Protein AF-A0A7Y0AMF7-F1 (afdb_monomer_lite)

Radius of gyration: 11.39 Å; chains: 1; bounding box: 26×23×25 Å

Structure (mmCIF, N/CA/C/O backbone):
data_AF-A0A7Y0AMF7-F1
#
_entry.id   AF-A0A7Y0AMF7-F1
#
loop_
_atom_site.group_PDB
_atom_site.id
_atom_site.type_symbol
_atom_site.label_atom_id
_atom_site.label_alt_id
_atom_site.label_comp_id
_atom_site.label_asym_id
_atom_site.label_entity_id
_atom_site.label_seq_id
_atom_site.pdbx_PDB_ins_code
_atom_site.Cartn_x
_atom_site.Cartn_y
_atom_site.Cartn_z
_atom_site.occupancy
_atom_site.B_iso_or_equiv
_atom_site.auth_seq_id
_atom_site.auth_comp_id
_atom_site.auth_asym_id
_atom_site.auth_atom_id
_atom_site.pdbx_PDB_model_num
ATOM 1 N N . MET A 1 1 ? 9.911 -0.116 3.073 1.00 55.91 1 MET A N 1
ATOM 2 C CA . MET A 1 1 ? 9.246 0.940 3.869 1.00 55.91 1 MET A CA 1
ATOM 3 C C . MET A 1 1 ? 7.847 0.452 4.222 1.00 55.91 1 MET A C 1
ATOM 5 O O . MET A 1 1 ? 7.254 -0.236 3.395 1.00 55.91 1 MET A O 1
ATOM 9 N N . ILE A 1 2 ? 7.379 0.703 5.444 1.00 67.81 2 ILE A N 1
ATOM 10 C CA . ILE A 1 2 ? 6.008 0.400 5.878 1.00 67.81 2 ILE A CA 1
ATOM 11 C C . ILE A 1 2 ? 5.381 1.750 6.216 1.00 67.81 2 ILE A C 1
ATOM 13 O O . ILE A 1 2 ? 5.948 2.480 7.025 1.00 67.81 2 ILE A O 1
ATOM 17 N N . TRP A 1 3 ? 4.273 2.089 5.565 1.00 75.81 3 TRP A N 1
ATOM 18 C CA . TRP A 1 3 ? 3.431 3.213 5.972 1.00 75.81 3 TRP A CA 1
ATOM 19 C C . TRP A 1 3 ? 2.266 2.663 6.781 1.00 75.81 3 TRP A C 1
ATOM 21 O O . TRP A 1 3 ? 1.676 1.662 6.381 1.00 75.81 3 TRP A O 1
ATOM 31 N N . GLU A 1 4 ? 1.944 3.301 7.898 1.00 79.94 4 GLU A N 1
ATOM 32 C CA . GLU A 1 4 ? 0.903 2.870 8.831 1.00 79.94 4 GLU A CA 1
ATOM 33 C C . GLU A 1 4 ? -0.194 3.931 8.962 1.00 79.94 4 GLU A C 1
ATOM 35 O O . GLU A 1 4 ? 0.052 5.126 8.794 1.00 79.94 4 GLU A O 1
ATOM 40 N N . GLY A 1 5 ? -1.414 3.487 9.244 1.00 81.00 5 GLY A N 1
ATOM 41 C CA . GLY A 1 5 ? -2.574 4.342 9.458 1.00 81.00 5 GLY A CA 1
ATOM 42 C C . GLY A 1 5 ? -3.741 3.564 10.053 1.00 81.00 5 GLY A C 1
ATOM 43 O O . GLY A 1 5 ? -3.590 2.410 10.458 1.00 81.00 5 GLY A O 1
ATOM 44 N N . THR A 1 6 ? -4.916 4.184 10.093 1.00 79.56 6 THR A N 1
ATOM 45 C CA . THR A 1 6 ? -6.157 3.541 10.534 1.00 79.56 6 THR A CA 1
ATOM 46 C C . THR A 1 6 ? -7.294 3.807 9.553 1.00 79.56 6 THR A C 1
ATOM 48 O O . THR A 1 6 ? -7.376 4.880 8.958 1.00 79.56 6 THR A O 1
ATOM 51 N N . ILE A 1 7 ? -8.168 2.817 9.380 1.00 80.12 7 ILE A N 1
ATOM 52 C CA . ILE A 1 7 ? -9.423 2.914 8.625 1.00 80.12 7 ILE A CA 1
ATOM 53 C C . ILE A 1 7 ? -10.530 2.275 9.462 1.00 80.12 7 ILE A C 1
ATOM 55 O O . ILE A 1 7 ? -10.385 1.128 9.876 1.00 80.12 7 ILE A O 1
ATOM 59 N N . ASP A 1 8 ? -11.600 3.013 9.759 1.00 86.06 8 ASP A N 1
ATOM 60 C CA . ASP A 1 8 ? -12.690 2.557 10.640 1.00 86.06 8 ASP A CA 1
ATOM 61 C C . ASP A 1 8 ? -12.176 1.918 11.952 1.00 86.06 8 ASP A C 1
ATOM 63 O O . ASP A 1 8 ? -12.545 0.794 12.297 1.00 86.06 8 ASP A O 1
ATOM 67 N N . ASP A 1 9 ? -11.240 2.593 12.632 1.00 84.94 9 ASP A N 1
ATOM 68 C CA . ASP A 1 9 ? -10.539 2.129 13.848 1.00 84.94 9 ASP A CA 1
ATOM 69 C C . ASP A 1 9 ? -9.706 0.840 13.704 1.00 84.94 9 ASP A C 1
ATOM 71 O O . ASP A 1 9 ? -9.153 0.331 14.681 1.00 84.94 9 ASP A O 1
ATOM 75 N N . LYS A 1 10 ? -9.547 0.313 12.488 1.00 80.69 10 LYS A N 1
ATOM 76 C CA . LYS A 1 10 ? -8.692 -0.845 12.206 1.00 80.69 10 LYS A CA 1
ATOM 77 C C . LYS A 1 10 ? -7.308 -0.388 11.764 1.00 80.69 10 LYS A C 1
ATOM 79 O O . LYS A 1 10 ? -7.211 0.548 10.967 1.00 80.69 10 LYS A O 1
ATOM 84 N N . PRO A 1 11 ? -6.232 -1.063 12.205 1.00 85.00 11 PRO A N 1
ATOM 85 C CA . PRO A 1 11 ? -4.894 -0.761 11.727 1.00 85.00 11 PRO A CA 1
ATOM 86 C C . PRO A 1 11 ? -4.799 -1.061 10.231 1.00 85.00 11 PRO A C 1
ATOM 88 O O . PRO A 1 11 ? -5.270 -2.093 9.748 1.00 85.00 11 PRO A O 1
ATOM 91 N N . MET A 1 12 ? -4.167 -0.151 9.507 1.00 86.19 12 MET A N 1
ATOM 92 C CA . MET A 1 12 ? -3.876 -0.253 8.089 1.00 86.19 12 MET A CA 1
ATOM 93 C C . MET A 1 12 ? -2.370 -0.121 7.893 1.00 86.19 12 MET A C 1
ATOM 95 O O . MET A 1 12 ? -1.738 0.742 8.502 1.00 86.19 12 MET A O 1
ATOM 99 N N . TYR A 1 13 ? -1.795 -0.925 7.005 1.00 86.81 13 TYR A N 1
ATOM 100 C CA . TYR A 1 13 ? -0.422 -0.715 6.567 1.00 86.81 13 TYR A CA 1
ATOM 101 C C . TYR A 1 13 ? -0.237 -0.955 5.070 1.00 86.81 13 TYR A C 1
ATOM 103 O O . TYR A 1 13 ? -0.759 -1.912 4.487 1.00 86.81 13 TYR A O 1
ATOM 111 N N . ILE A 1 14 ? 0.550 -0.074 4.452 1.00 85.56 14 ILE A N 1
ATOM 112 C CA . ILE A 1 14 ? 0.984 -0.162 3.060 1.00 85.56 14 ILE A CA 1
ATOM 113 C C . ILE A 1 14 ? 2.439 -0.615 3.042 1.00 85.56 14 ILE A C 1
ATOM 115 O O . ILE A 1 14 ? 3.303 -0.045 3.714 1.00 85.56 14 ILE A O 1
ATOM 119 N N . ARG A 1 15 ? 2.721 -1.647 2.251 1.00 85.31 15 ARG A N 1
ATOM 120 C CA . ARG A 1 15 ? 4.052 -2.234 2.119 1.00 85.31 15 ARG A CA 1
ATOM 121 C C . ARG A 1 15 ? 4.428 -2.356 0.655 1.00 85.31 15 ARG A C 1
ATOM 123 O O . ARG A 1 15 ? 3.681 -2.947 -0.116 1.00 85.31 15 ARG A O 1
ATOM 130 N N . TYR A 1 16 ? 5.622 -1.886 0.310 1.00 83.94 16 TYR A N 1
ATOM 131 C CA . TYR A 1 16 ? 6.249 -2.179 -0.976 1.00 83.94 16 TYR A CA 1
ATOM 132 C C . TYR A 1 16 ? 7.433 -3.127 -0.783 1.00 83.94 16 TYR A C 1
ATOM 134 O O . TYR A 1 16 ? 8.345 -2.808 -0.014 1.00 83.94 16 TYR A O 1
ATOM 142 N N . ARG A 1 17 ? 7.393 -4.300 -1.427 1.00 85.62 17 ARG A N 1
ATOM 143 C CA . ARG A 1 17 ? 8.442 -5.335 -1.390 1.00 85.62 17 ARG A CA 1
ATOM 144 C C . ARG A 1 17 ? 8.420 -6.167 -2.663 1.00 85.62 17 ARG A C 1
ATOM 146 O O . ARG A 1 17 ? 7.354 -6.578 -3.103 1.00 85.62 17 ARG A O 1
ATOM 153 N N . TRP A 1 18 ? 9.599 -6.439 -3.216 1.00 86.38 18 TRP A N 1
ATOM 154 C CA . TRP A 1 18 ? 9.785 -7.334 -4.370 1.00 86.38 18 TRP A CA 1
ATOM 155 C C . TRP A 1 18 ? 8.941 -6.961 -5.599 1.00 86.38 18 TRP A C 1
ATOM 157 O O . TRP A 1 18 ? 8.470 -7.830 -6.327 1.00 86.38 18 TRP A O 1
ATOM 167 N N . GLY A 1 19 ? 8.704 -5.664 -5.809 1.00 84.88 19 GLY A N 1
ATOM 168 C CA . GLY A 1 19 ? 7.869 -5.166 -6.899 1.00 84.88 19 GLY A CA 1
ATOM 169 C C . GLY A 1 19 ? 6.372 -5.140 -6.591 1.00 84.88 19 GLY A C 1
ATOM 170 O O . GLY A 1 19 ? 5.595 -4.647 -7.407 1.00 84.88 19 GLY A O 1
ATOM 171 N N . PHE A 1 20 ? 5.959 -5.618 -5.417 1.00 86.81 20 PHE A N 1
ATOM 172 C CA . PHE A 1 20 ? 4.563 -5.680 -5.002 1.00 86.81 20 PHE A CA 1
ATOM 173 C C . PHE A 1 20 ? 4.205 -4.569 -4.025 1.00 86.81 20 PHE A C 1
ATOM 175 O O . PHE A 1 20 ? 4.868 -4.393 -2.999 1.00 86.81 20 PHE A O 1
ATOM 182 N N . LEU A 1 21 ? 3.106 -3.875 -4.313 1.00 87.06 21 LEU A N 1
ATOM 183 C CA . LEU A 1 21 ? 2.418 -2.990 -3.385 1.00 87.06 21 LEU A CA 1
ATOM 184 C C . LEU A 1 21 ? 1.293 -3.771 -2.705 1.00 87.06 21 LEU A C 1
ATOM 186 O O . LEU A 1 21 ? 0.411 -4.325 -3.359 1.00 87.06 21 LEU A O 1
ATOM 190 N N . SER A 1 22 ? 1.338 -3.829 -1.380 1.00 88.12 22 SER A N 1
ATOM 191 C CA . SER A 1 22 ? 0.332 -4.500 -0.560 1.00 88.12 22 SER A CA 1
ATOM 192 C C . SER A 1 22 ? -0.346 -3.497 0.357 1.00 88.12 22 SER A C 1
ATOM 194 O O . SER A 1 22 ? 0.342 -2.759 1.063 1.00 88.12 22 SER A O 1
ATOM 196 N N . LEU A 1 23 ? -1.676 -3.521 0.384 1.00 87.75 23 LEU A N 1
ATOM 197 C CA . LEU A 1 23 ? -2.496 -2.821 1.368 1.00 87.75 23 LEU A CA 1
ATOM 198 C C . LEU A 1 23 ? -3.117 -3.869 2.284 1.00 87.75 23 LEU A C 1
ATOM 200 O O . LEU A 1 23 ? -3.794 -4.789 1.818 1.00 87.75 23 LEU A O 1
ATOM 204 N N . ASN A 1 24 ? -2.887 -3.720 3.581 1.00 88.69 24 ASN A N 1
ATOM 205 C CA . ASN A 1 24 ? -3.416 -4.622 4.590 1.00 88.69 24 ASN A CA 1
ATOM 206 C C . ASN A 1 24 ? -4.268 -3.837 5.577 1.00 88.69 24 ASN A C 1
ATOM 208 O O . ASN A 1 24 ? -3.898 -2.726 5.959 1.00 88.69 24 ASN A O 1
ATOM 212 N N . ILE A 1 25 ? -5.383 -4.430 5.989 1.00 88.19 25 ILE A N 1
ATOM 213 C CA . ILE A 1 25 ? -6.283 -3.901 7.012 1.00 88.19 25 ILE A CA 1
ATOM 214 C C . ILE A 1 25 ? -6.502 -5.019 8.026 1.00 88.19 25 ILE A C 1
ATOM 216 O O . ILE A 1 25 ? -6.934 -6.105 7.643 1.00 88.19 25 ILE A O 1
ATOM 220 N N . ASN A 1 26 ? -6.222 -4.762 9.306 1.00 89.44 26 ASN A N 1
ATOM 221 C CA . ASN A 1 26 ? -6.344 -5.755 10.379 1.00 89.44 26 ASN A CA 1
ATOM 222 C C . ASN A 1 26 ? -5.628 -7.080 10.042 1.00 89.44 26 ASN A C 1
ATOM 224 O O . ASN A 1 26 ? -6.226 -8.154 10.092 1.00 89.44 26 ASN A O 1
ATOM 228 N N . ASP A 1 27 ? -4.376 -6.966 9.595 1.00 85.19 27 ASP A N 1
ATOM 229 C CA . ASP A 1 27 ? -3.498 -8.058 9.150 1.00 85.19 27 ASP A CA 1
ATOM 230 C C . ASP A 1 27 ? -3.974 -8.879 7.935 1.00 85.19 27 ASP A C 1
ATOM 232 O O . ASP A 1 27 ? -3.282 -9.796 7.486 1.00 85.19 27 ASP A O 1
ATOM 236 N N . ALA A 1 28 ? -5.114 -8.526 7.338 1.00 85.88 28 ALA A N 1
ATOM 237 C CA . ALA A 1 28 ? -5.603 -9.130 6.108 1.00 85.88 28 ALA A CA 1
ATOM 238 C C . ALA A 1 28 ? -5.180 -8.299 4.891 1.00 85.88 28 ALA A C 1
ATOM 240 O O . ALA A 1 28 ? -5.469 -7.102 4.806 1.00 85.88 28 ALA A O 1
ATOM 241 N N . ALA A 1 29 ? -4.535 -8.943 3.916 1.00 84.25 29 ALA A N 1
ATOM 242 C CA . ALA A 1 29 ? -4.234 -8.321 2.632 1.00 84.25 29 ALA A CA 1
ATOM 243 C C . ALA A 1 29 ? -5.537 -8.089 1.857 1.00 84.25 29 ALA A C 1
ATOM 245 O O . ALA A 1 29 ? -6.181 -9.034 1.406 1.00 84.25 29 ALA A O 1
ATOM 246 N N . VAL A 1 30 ? -5.920 -6.822 1.698 1.00 88.81 30 VAL A N 1
ATOM 247 C CA . VAL A 1 30 ? -7.098 -6.428 0.907 1.00 88.81 30 VAL A CA 1
ATOM 248 C C . VAL A 1 30 ? -6.726 -6.086 -0.535 1.00 88.81 30 VAL A C 1
ATOM 250 O O . VAL A 1 30 ? -7.573 -6.141 -1.424 1.00 88.81 30 VAL A O 1
ATOM 253 N N . ARG A 1 31 ? -5.448 -5.772 -0.783 1.00 87.38 31 ARG A N 1
ATOM 254 C CA . ARG A 1 31 ? -4.858 -5.639 -2.120 1.00 87.38 31 ARG A CA 1
ATOM 255 C C . ARG A 1 31 ? -3.421 -6.132 -2.122 1.00 87.38 31 ARG A C 1
ATOM 257 O O . ARG A 1 31 ? -2.675 -5.894 -1.171 1.00 87.38 31 ARG A O 1
ATOM 264 N N . HIS A 1 32 ? -3.036 -6.749 -3.230 1.00 88.31 32 HIS A N 1
ATOM 265 C CA . HIS A 1 32 ? -1.675 -7.181 -3.497 1.00 88.31 32 HIS A CA 1
ATOM 266 C C . HIS A 1 32 ? -1.438 -7.138 -5.006 1.00 88.31 32 HIS A C 1
ATOM 268 O O . HIS A 1 32 ? -1.947 -7.984 -5.734 1.00 88.31 32 HIS A O 1
ATOM 274 N N . GLU A 1 33 ? -0.713 -6.125 -5.469 1.00 87.56 33 GLU A N 1
ATOM 275 C CA . GLU A 1 33 ? -0.550 -5.837 -6.895 1.00 87.56 33 GLU A CA 1
ATOM 276 C C . GLU A 1 33 ? 0.925 -5.664 -7.233 1.00 87.56 33 GLU A C 1
ATOM 278 O O . GLU A 1 33 ? 1.686 -5.049 -6.478 1.00 87.56 33 GLU A O 1
ATOM 283 N N . ARG A 1 34 ? 1.338 -6.194 -8.385 1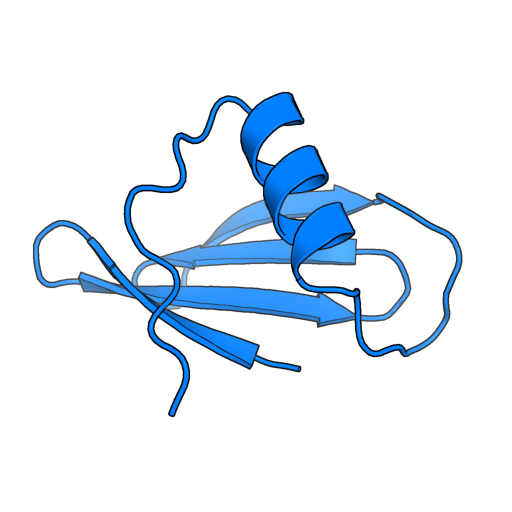.00 87.00 34 ARG A N 1
ATOM 284 C CA . ARG A 1 34 ? 2.697 -6.011 -8.891 1.00 87.00 34 ARG A CA 1
ATOM 285 C C . ARG A 1 34 ? 2.765 -4.695 -9.656 1.00 87.00 34 ARG A C 1
ATOM 287 O O . ARG A 1 34 ? 2.177 -4.576 -10.723 1.00 87.00 34 ARG A O 1
ATOM 294 N N . ILE A 1 35 ? 3.501 -3.729 -9.118 1.00 83.69 35 ILE A N 1
ATOM 295 C CA . ILE A 1 35 ? 3.632 -2.382 -9.698 1.00 83.69 35 ILE A CA 1
ATOM 296 C C . ILE A 1 35 ? 5.050 -2.084 -10.205 1.00 83.69 35 ILE A C 1
ATOM 298 O O . ILE A 1 35 ? 5.314 -0.995 -10.700 1.00 83.69 35 ILE A O 1
ATOM 302 N N . GLY A 1 36 ? 5.983 -3.030 -10.080 1.00 79.62 36 GLY A N 1
ATOM 303 C CA . GLY A 1 36 ? 7.321 -2.892 -10.642 1.00 79.62 36 GLY A CA 1
ATOM 304 C C . GLY A 1 36 ? 8.172 -4.148 -10.496 1.00 79.62 36 GLY A C 1
ATOM 305 O O . GLY A 1 36 ? 7.711 -5.192 -10.031 1.00 79.62 36 GLY A O 1
ATOM 306 N N . ASP A 1 37 ? 9.443 -4.014 -10.866 1.00 78.06 37 ASP A N 1
ATOM 307 C CA . ASP A 1 37 ? 10.409 -5.118 -10.905 1.00 78.06 37 ASP A CA 1
ATOM 308 C C . ASP A 1 37 ? 11.478 -5.020 -9.803 1.00 78.06 37 ASP A C 1
ATOM 310 O O . ASP A 1 37 ? 12.392 -5.840 -9.734 1.00 78.06 37 ASP A O 1
ATOM 314 N N . ASN A 1 38 ? 11.373 -4.024 -8.916 1.00 68.44 38 ASN A N 1
ATOM 315 C CA . ASN A 1 38 ? 12.379 -3.777 -7.888 1.00 68.44 38 ASN A CA 1
ATOM 316 C C . ASN A 1 38 ? 12.331 -4.836 -6.781 1.00 68.44 38 ASN A C 1
ATOM 318 O O . ASN A 1 38 ? 11.380 -4.920 -6.005 1.00 68.44 38 ASN A O 1
ATOM 322 N N . LEU A 1 39 ? 13.415 -5.605 -6.675 1.00 59.03 39 LEU A N 1
ATOM 323 C CA . LEU A 1 39 ? 13.570 -6.747 -5.771 1.00 59.03 39 LEU A CA 1
ATOM 324 C C . LEU A 1 39 ? 13.710 -6.389 -4.285 1.00 59.03 39 LEU A C 1
ATOM 326 O O . LEU A 1 39 ? 13.764 -7.298 -3.478 1.00 59.03 39 LEU A O 1
ATOM 330 N N . ASP A 1 40 ? 13.779 -5.109 -3.920 1.00 62.91 40 ASP A N 1
ATOM 331 C CA . ASP A 1 40 ? 13.493 -4.539 -2.595 1.00 62.91 40 ASP A CA 1
ATOM 332 C C . ASP A 1 40 ? 13.870 -3.056 -2.644 1.00 62.91 40 ASP A C 1
ATOM 334 O O . ASP A 1 40 ? 15.008 -2.708 -2.952 1.00 62.91 40 ASP A O 1
ATOM 338 N N . GLY A 1 41 ? 12.916 -2.160 -2.390 1.00 64.19 41 GLY A N 1
ATOM 339 C CA . GLY A 1 41 ? 13.145 -0.732 -2.585 1.00 64.19 41 GLY A CA 1
ATOM 340 C C . GLY A 1 41 ? 12.292 0.151 -1.691 1.00 64.19 41 GLY A C 1
ATOM 341 O O . GLY A 1 41 ? 11.248 -0.251 -1.173 1.00 64.19 41 GLY A O 1
ATOM 342 N N . VAL A 1 42 ? 12.757 1.381 -1.507 1.00 69.06 42 VAL A N 1
ATOM 343 C CA . VAL A 1 42 ? 11.904 2.480 -1.061 1.00 69.06 42 VAL A CA 1
ATOM 344 C C . VAL A 1 42 ? 11.131 2.937 -2.290 1.00 69.06 42 VAL A C 1
ATOM 346 O O . VAL A 1 42 ? 11.740 3.407 -3.245 1.00 69.06 42 VAL A O 1
ATOM 349 N N . LEU A 1 43 ? 9.811 2.761 -2.281 1.00 74.31 43 LEU A N 1
ATOM 350 C CA . LEU A 1 43 ? 8.957 3.404 -3.272 1.00 74.31 43 LEU A CA 1
ATOM 351 C C . LEU A 1 43 ? 8.853 4.888 -2.881 1.00 74.31 43 LEU A C 1
ATOM 353 O O . LEU A 1 43 ? 8.493 5.164 -1.731 1.00 74.31 43 LEU A O 1
ATOM 357 N N . PRO A 1 44 ? 9.208 5.836 -3.763 1.00 77.62 44 PRO A N 1
ATOM 358 C CA . PRO A 1 44 ? 9.004 7.254 -3.498 1.00 77.62 44 PRO A CA 1
ATOM 359 C C . PRO A 1 44 ? 7.544 7.530 -3.136 1.00 77.62 44 PRO A C 1
ATOM 361 O O . PRO A 1 44 ? 6.635 6.903 -3.679 1.00 77.62 44 PRO A O 1
ATOM 364 N N . VAL A 1 45 ? 7.304 8.476 -2.225 1.00 77.62 45 VAL A N 1
ATOM 365 C CA . VAL A 1 45 ? 5.936 8.779 -1.771 1.00 77.62 45 VAL A CA 1
ATOM 366 C C . VAL A 1 45 ? 5.035 9.182 -2.941 1.00 77.62 45 VAL A C 1
ATOM 368 O O . VAL A 1 45 ? 3.887 8.754 -2.994 1.00 77.62 45 VAL A O 1
ATOM 371 N N . GLN A 1 46 ? 5.561 9.935 -3.909 1.00 81.44 46 GLN A N 1
ATOM 372 C CA . GLN A 1 46 ? 4.814 10.331 -5.102 1.00 81.44 46 GLN A CA 1
ATOM 373 C C . GLN A 1 46 ? 4.344 9.109 -5.912 1.00 81.44 46 GLN A C 1
ATOM 375 O O . GLN A 1 46 ? 3.151 8.978 -6.177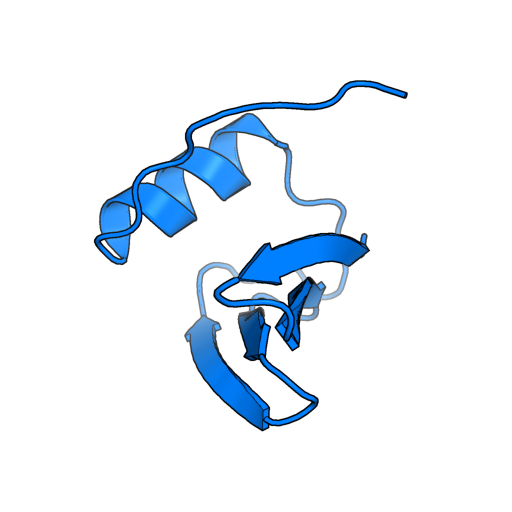 1.00 81.44 46 GLN A O 1
ATOM 380 N N . ASP A 1 47 ? 5.246 8.170 -6.204 1.00 82.19 47 ASP A N 1
ATOM 381 C CA . ASP A 1 47 ? 4.935 6.933 -6.934 1.00 82.19 47 ASP A CA 1
ATOM 382 C C . ASP A 1 47 ? 3.954 6.044 -6.153 1.00 82.19 47 ASP A C 1
ATOM 384 O O . ASP A 1 47 ? 3.075 5.398 -6.731 1.00 82.19 47 ASP A O 1
ATOM 388 N N . ALA A 1 48 ? 4.068 6.024 -4.821 1.00 78.94 48 ALA A N 1
ATOM 389 C CA . ALA A 1 48 ? 3.127 5.331 -3.948 1.00 78.94 48 ALA A CA 1
ATOM 390 C C . ALA A 1 48 ? 1.725 5.956 -4.028 1.00 78.94 48 ALA A C 1
ATOM 392 O O . ALA A 1 48 ? 0.742 5.230 -4.162 1.00 78.94 48 ALA A O 1
ATOM 393 N N . ILE A 1 49 ? 1.623 7.289 -4.001 1.00 82.12 49 ILE A N 1
ATOM 394 C CA . ILE A 1 49 ? 0.355 8.016 -4.151 1.00 82.12 49 ILE A CA 1
ATOM 395 C C . ILE A 1 49 ? -0.260 7.744 -5.524 1.00 82.12 49 ILE A C 1
ATOM 397 O O . ILE A 1 49 ? -1.457 7.480 -5.612 1.00 82.12 49 ILE A O 1
ATOM 401 N N . GLU A 1 50 ? 0.531 7.794 -6.593 1.00 85.44 50 GLU A N 1
ATOM 402 C CA . GLU A 1 50 ? 0.055 7.523 -7.953 1.00 85.44 50 GLU A CA 1
ATOM 403 C C . GLU A 1 50 ? -0.435 6.082 -8.107 1.00 85.44 50 GLU A C 1
ATOM 405 O O . GLU A 1 50 ? -1.506 5.854 -8.672 1.00 85.44 50 GLU A O 1
ATOM 410 N N . SER A 1 51 ? 0.282 5.124 -7.518 1.00 83.19 51 SER A N 1
ATOM 411 C CA . SER A 1 51 ? -0.139 3.722 -7.472 1.00 83.19 51 SER A CA 1
ATOM 412 C C . SER A 1 51 ? -1.434 3.539 -6.677 1.00 83.19 51 SER A C 1
ATOM 414 O O . SER A 1 51 ? -2.320 2.802 -7.088 1.00 83.19 51 SER A O 1
ATOM 416 N N . LEU A 1 52 ? -1.599 4.227 -5.547 1.00 80.62 52 LEU A N 1
ATOM 417 C CA . LEU A 1 52 ? -2.838 4.161 -4.767 1.00 80.62 52 LEU A CA 1
ATOM 418 C C . LEU A 1 52 ? -4.019 4.781 -5.527 1.00 80.62 52 LEU A C 1
ATOM 420 O O . LEU A 1 52 ? -5.102 4.198 -5.552 1.00 80.62 52 LEU A O 1
ATOM 424 N N . LYS A 1 53 ? -3.802 5.908 -6.214 1.00 85.38 53 LYS A N 1
ATOM 425 C CA . LYS A 1 53 ? -4.819 6.550 -7.059 1.00 85.38 53 LYS A CA 1
ATOM 426 C C . LYS A 1 53 ? -5.237 5.670 -8.232 1.00 85.38 53 LYS A C 1
ATOM 428 O O . LYS A 1 53 ? -6.431 5.563 -8.499 1.00 85.38 53 LYS A O 1
ATOM 433 N N . SER A 1 54 ? -4.292 5.013 -8.910 1.00 84.19 54 SER A N 1
ATOM 434 C CA . SER A 1 54 ? -4.609 4.096 -10.016 1.00 84.19 54 SER A CA 1
ATOM 435 C C . SER A 1 54 ? -5.404 2.870 -9.552 1.00 84.19 54 SER A C 1
ATOM 437 O O . SER A 1 54 ? -6.204 2.329 -10.312 1.00 84.19 54 SER A O 1
ATOM 439 N N . LEU A 1 55 ? -5.256 2.488 -8.281 1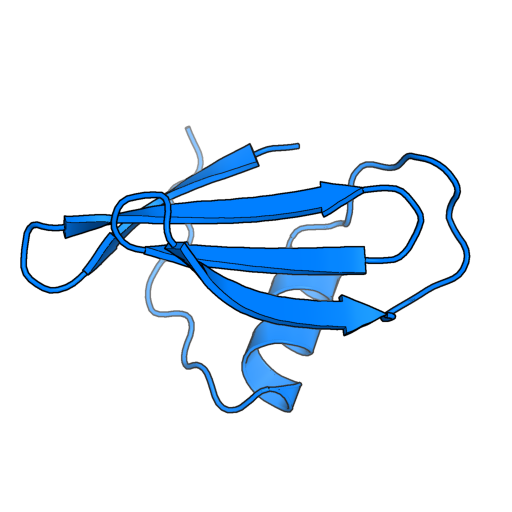.00 79.38 55 LEU A N 1
ATOM 440 C CA . LEU A 1 55 ? -6.037 1.439 -7.624 1.00 79.38 55 LEU A CA 1
ATOM 441 C C . LEU A 1 55 ? -7.401 1.918 -7.085 1.00 79.38 55 LEU A C 1
ATOM 443 O O . 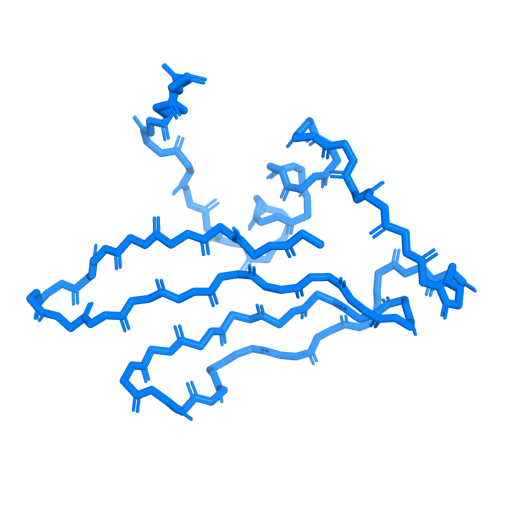LEU A 1 55 ? -8.141 1.117 -6.511 1.00 79.38 55 LEU A O 1
ATOM 447 N N . GLY A 1 56 ? -7.750 3.193 -7.285 1.00 83.06 56 GLY A N 1
ATOM 448 C CA . GLY A 1 56 ? -9.033 3.777 -6.886 1.00 83.06 56 GLY A CA 1
ATOM 449 C C . GLY A 1 56 ? -9.078 4.318 -5.456 1.00 83.06 56 GLY A C 1
ATOM 450 O O . GLY A 1 56 ? -10.168 4.550 -4.939 1.00 83.06 56 GLY A O 1
ATOM 451 N N . TYR A 1 57 ? -7.927 4.514 -4.807 1.00 82.00 57 TYR A N 1
ATOM 452 C CA . TYR A 1 57 ? -7.850 5.099 -3.469 1.00 82.00 57 TYR A CA 1
ATOM 453 C C . TYR A 1 57 ? -7.578 6.606 -3.523 1.00 82.00 57 TYR A C 1
ATOM 455 O O . TYR A 1 57 ? -6.753 7.087 -4.301 1.00 82.00 57 TYR A O 1
ATOM 463 N N . GLU A 1 58 ? -8.234 7.353 -2.639 1.00 81.19 58 GLU A N 1
ATOM 464 C CA . GLU A 1 58 ? -7.945 8.765 -2.398 1.00 81.19 58 GLU A CA 1
ATOM 465 C C . GLU A 1 58 ? -6.956 8.905 -1.231 1.00 81.19 58 GLU A C 1
ATOM 467 O O . GLU A 1 58 ? -7.143 8.315 -0.167 1.00 81.19 58 GLU A O 1
ATOM 472 N N . VAL A 1 59 ? -5.886 9.682 -1.423 1.00 76.88 59 VAL A N 1
ATOM 473 C CA . VAL A 1 59 ? -4.882 9.948 -0.381 1.00 76.88 59 VAL A CA 1
ATOM 474 C C . VAL A 1 59 ? -5.154 11.324 0.220 1.00 76.88 59 VAL A C 1
ATOM 476 O O 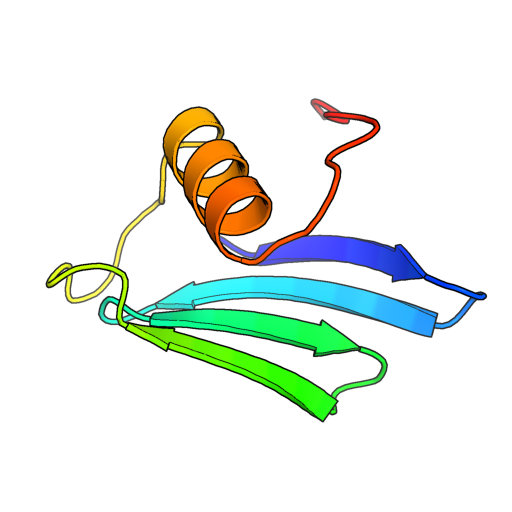. VAL A 1 59 ? -4.945 12.338 -0.441 1.00 76.88 59 VAL A O 1
ATOM 479 N N . ILE A 1 60 ? -5.624 11.341 1.470 1.00 74.50 60 ILE A N 1
ATOM 480 C CA . ILE A 1 60 ? -6.183 12.530 2.143 1.00 74.50 60 ILE A CA 1
ATOM 481 C C . ILE A 1 60 ? -5.201 13.275 3.061 1.00 74.50 60 ILE A C 1
ATOM 483 O O . ILE A 1 60 ? -5.487 14.410 3.423 1.00 74.50 60 ILE A O 1
ATOM 487 N N . ASN A 1 61 ? -4.055 12.690 3.440 1.00 63.56 61 ASN A N 1
ATOM 488 C CA . ASN A 1 61 ? -2.999 13.387 4.193 1.00 63.56 61 ASN A CA 1
ATOM 489 C C . ASN A 1 61 ? -1.642 12.666 4.101 1.00 63.56 61 ASN A C 1
ATOM 491 O O . ASN A 1 61 ? -1.565 11.454 4.294 1.00 63.56 61 ASN A O 1
ATOM 495 N N . GLU A 1 62 ? -0.562 13.422 3.876 1.00 60.69 62 GLU A N 1
ATOM 496 C CA . GLU A 1 62 ? 0.826 12.962 4.025 1.00 60.69 62 GLU A CA 1
ATOM 497 C C . GLU A 1 62 ? 1.340 13.457 5.390 1.00 60.69 62 GLU A C 1
ATOM 499 O O . GLU A 1 62 ? 1.720 14.619 5.533 1.00 60.69 62 GLU A O 1
ATOM 504 N N . ILE A 1 63 ? 1.316 12.617 6.433 1.00 56.78 63 ILE A N 1
ATOM 505 C CA . ILE A 1 63 ? 1.924 12.989 7.722 1.00 56.78 63 ILE A CA 1
ATOM 506 C C . ILE A 1 63 ? 3.435 12.778 7.597 1.00 56.78 63 ILE A C 1
ATOM 508 O O . ILE A 1 63 ? 3.934 11.665 7.751 1.00 56.78 63 ILE A O 1
ATOM 512 N N . ARG A 1 64 ? 4.171 13.855 7.311 1.00 54.12 64 ARG A N 1
ATOM 513 C CA . ARG A 1 64 ? 5.634 13.866 7.430 1.00 54.12 64 ARG A CA 1
ATOM 514 C C . ARG A 1 64 ? 5.995 13.932 8.915 1.00 54.12 64 ARG A C 1
ATOM 516 O O . ARG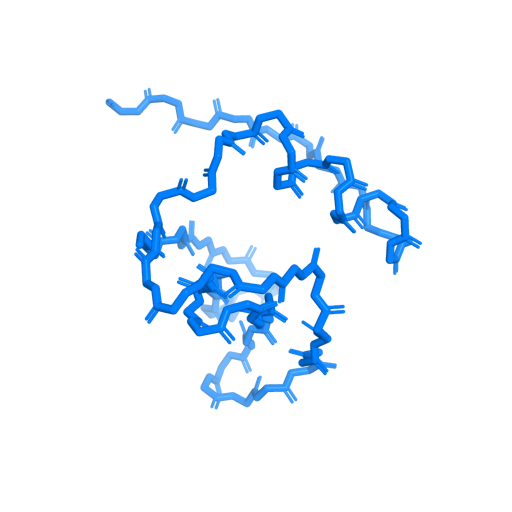 A 1 64 ? 5.750 14.956 9.550 1.00 54.12 64 ARG A O 1
ATOM 523 N N . ARG A 1 65 ? 6.513 12.834 9.467 1.00 52.41 65 ARG A N 1
ATOM 524 C CA . ARG A 1 65 ? 7.238 12.842 10.745 1.00 52.41 65 ARG A CA 1
ATOM 525 C C . ARG A 1 65 ? 8.714 13.108 10.508 1.00 52.41 65 ARG A C 1
ATOM 527 O O . ARG A 1 65 ? 9.236 12.587 9.499 1.00 52.41 65 ARG A O 1
#

Organism: NCBI:txid2728847

pLDDT: mean 79.3, std 9.58, range [52.41, 89.44]

Foldseek 3Di:
DWDWDDDPNWIWIWDDAQQWTFIDTNNHTPDIDRNDRDRGDDDPPVNVCVVCVVVVDDDDDDDDD

Sequence (65 aa):
MIWEGTIDDKPMYIRYRWGFLSLNINDAAVRHERIGDNLDGVLPVQDAIESLKSLGYEVINEIRR

Secondary structure (DSSP, 8-state):
-EEEEEETTEEEEEEEETTEEEEEETTEEEEEEE----SS----HHHHHHHHHHTT---------